Protein AF-A0A418FJ01-F1 (afdb_monomer_lite)

Structure (mmCIF, N/CA/C/O backbone):
data_AF-A0A418FJ01-F1
#
_entry.id   AF-A0A418FJ01-F1
#
loop_
_atom_site.group_PDB
_atom_site.id
_atom_site.type_symbol
_atom_site.label_atom_id
_atom_site.label_alt_id
_atom_site.label_comp_id
_atom_site.label_asym_id
_atom_site.label_entity_id
_atom_site.label_seq_id
_atom_site.pdbx_PDB_ins_code
_atom_site.Cartn_x
_atom_site.Cartn_y
_atom_site.Cartn_z
_atom_site.occupancy
_atom_site.B_iso_or_equiv
_atom_site.auth_seq_id
_atom_site.auth_comp_id
_atom_site.auth_asym_id
_atom_site.auth_atom_id
_atom_site.pdbx_PDB_model_num
ATOM 1 N N . MET A 1 1 ? -5.959 2.811 -12.385 1.00 50.91 1 MET A N 1
ATOM 2 C CA . MET A 1 1 ? -7.105 3.457 -11.703 1.00 50.91 1 MET A CA 1
ATOM 3 C C . MET A 1 1 ? -8.435 2.694 -11.798 1.00 50.91 1 MET A C 1
ATOM 5 O O . MET A 1 1 ? -9.367 3.098 -11.126 1.00 50.91 1 MET A O 1
ATOM 9 N N . LYS A 1 2 ? -8.556 1.599 -12.575 1.00 48.53 2 LYS A N 1
ATOM 10 C CA . LYS A 1 2 ? -9.807 0.811 -12.682 1.00 48.53 2 LYS A CA 1
ATOM 11 C C . LYS A 1 2 ? -10.076 -0.061 -11.437 1.00 48.53 2 LYS A C 1
ATOM 13 O O . LYS A 1 2 ? -11.164 -0.042 -10.888 1.00 48.53 2 LYS A O 1
ATOM 18 N N . MET A 1 3 ? -9.015 -0.666 -10.900 1.00 50.56 3 MET A N 1
ATOM 19 C CA . MET A 1 3 ? -9.035 -1.561 -9.732 1.00 50.56 3 MET A CA 1
ATOM 20 C C . MET A 1 3 ? -9.600 -0.925 -8.447 1.00 50.56 3 MET A C 1
ATOM 22 O O . MET A 1 3 ? -10.293 -1.577 -7.679 1.00 50.56 3 MET A O 1
ATOM 26 N N . SER A 1 4 ? -9.351 0.367 -8.222 1.00 50.50 4 SER A N 1
ATOM 27 C CA . SER A 1 4 ? -9.844 1.096 -7.047 1.00 50.50 4 SER A CA 1
ATOM 28 C C . SER A 1 4 ? -11.353 1.361 -7.085 1.00 50.50 4 SER A C 1
ATOM 30 O O . SER A 1 4 ? -11.980 1.455 -6.035 1.00 50.50 4 SER A O 1
ATOM 32 N N . VAL A 1 5 ? -11.942 1.475 -8.281 1.00 58.91 5 VAL A N 1
ATOM 33 C CA . VAL A 1 5 ? -13.389 1.692 -8.455 1.00 58.91 5 VAL A CA 1
ATOM 34 C C . VAL A 1 5 ? -14.159 0.392 -8.220 1.00 58.91 5 VAL A C 1
ATOM 36 O O . VAL A 1 5 ? -15.207 0.411 -7.574 1.00 58.91 5 VAL A O 1
ATOM 39 N N . ASP A 1 6 ? -13.606 -0.730 -8.678 1.00 65.19 6 ASP A N 1
ATOM 40 C CA . ASP A 1 6 ? -14.202 -2.056 -8.497 1.00 65.19 6 ASP A CA 1
ATOM 41 C C . ASP A 1 6 ? -14.197 -2.457 -7.009 1.00 65.19 6 ASP A C 1
ATOM 43 O O . ASP A 1 6 ? -15.242 -2.790 -6.454 1.00 65.19 6 ASP A O 1
ATOM 47 N N . ILE A 1 7 ? -13.067 -2.269 -6.311 1.00 64.94 7 ILE A N 1
ATOM 48 C CA . ILE A 1 7 ? -12.957 -2.520 -4.860 1.00 64.94 7 ILE A CA 1
ATOM 49 C C . ILE A 1 7 ? -13.926 -1.638 -4.057 1.00 64.94 7 ILE A C 1
ATOM 51 O O . ILE A 1 7 ? -14.578 -2.110 -3.126 1.00 64.94 7 ILE A O 1
ATOM 55 N N . ALA A 1 8 ? -14.053 -0.354 -4.408 1.00 63.25 8 ALA A N 1
ATOM 56 C CA . ALA A 1 8 ? -14.994 0.545 -3.739 1.00 63.25 8 ALA A CA 1
ATOM 57 C C . ALA A 1 8 ? -16.458 0.117 -3.952 1.00 63.25 8 ALA A C 1
ATOM 59 O O . ALA A 1 8 ? -17.279 0.249 -3.042 1.00 63.25 8 ALA A O 1
ATOM 60 N N . SER A 1 9 ? -16.780 -0.417 -5.133 1.00 67.00 9 SER A N 1
ATOM 61 C CA . SER A 1 9 ? -18.118 -0.919 -5.458 1.00 67.00 9 SER A CA 1
ATOM 62 C C . SER A 1 9 ? -18.454 -2.182 -4.659 1.00 67.00 9 SER A C 1
ATOM 64 O O . SER A 1 9 ? -19.534 -2.256 -4.069 1.00 67.00 9 SER A O 1
ATOM 66 N N . ASP A 1 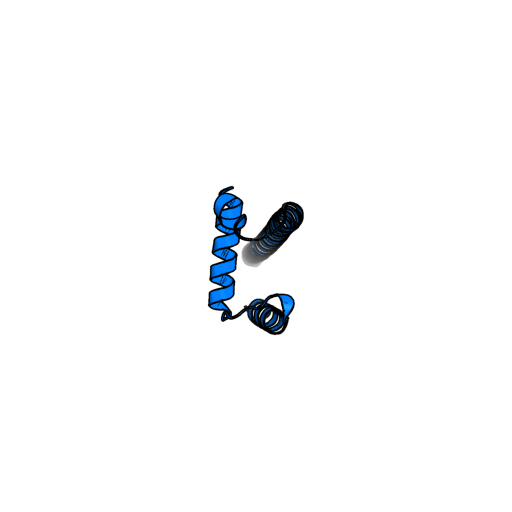10 ? -17.508 -3.116 -4.538 1.00 68.12 10 ASP A N 1
ATOM 67 C CA . ASP A 1 10 ? -17.670 -4.342 -3.744 1.00 68.12 10 ASP A CA 1
ATOM 68 C C . ASP A 1 10 ? -17.803 -4.052 -2.241 1.00 68.12 10 ASP A C 1
ATOM 70 O O . ASP A 1 10 ? -18.667 -4.612 -1.558 1.00 68.12 10 ASP A O 1
ATOM 74 N N . LEU A 1 11 ? -17.008 -3.116 -1.712 1.00 66.44 11 LEU A N 1
ATOM 75 C CA . LEU A 1 11 ? -17.112 -2.679 -0.315 1.00 66.44 11 LEU A CA 1
ATOM 76 C C . LEU A 1 11 ? -18.457 -2.009 -0.015 1.00 66.44 11 LEU A C 1
ATOM 78 O O . LEU A 1 11 ? -19.013 -2.202 1.067 1.00 66.44 11 LEU A O 1
ATOM 82 N N . LYS A 1 12 ? -19.006 -1.255 -0.975 1.00 65.12 12 LYS A N 1
ATOM 83 C CA . LYS A 1 12 ? -20.334 -0.638 -0.861 1.00 65.12 12 LYS A CA 1
ATOM 84 C C . LYS A 1 12 ? -21.458 -1.677 -0.901 1.00 65.12 12 LYS A C 1
ATOM 86 O O . LYS A 1 12 ? -22.450 -1.527 -0.188 1.00 65.12 12 LYS A O 1
ATOM 91 N N . ALA A 1 13 ? -21.302 -2.738 -1.693 1.00 67.88 13 ALA A N 1
ATOM 92 C CA . ALA A 1 13 ? -22.253 -3.847 -1.755 1.00 67.88 13 ALA A CA 1
ATOM 93 C C . ALA A 1 13 ? -22.239 -4.715 -0.481 1.00 67.88 13 ALA A C 1
ATOM 95 O O . ALA A 1 13 ? -23.247 -5.335 -0.125 1.00 67.88 13 ALA A O 1
ATOM 96 N N . ASN A 1 14 ? -21.120 -4.740 0.247 1.00 70.00 14 ASN A N 1
ATOM 97 C CA . ASN A 1 14 ? -20.997 -5.505 1.477 1.00 70.00 14 ASN A CA 1
ATOM 98 C C . ASN A 1 14 ? -21.718 -4.819 2.655 1.00 70.00 14 ASN A C 1
ATOM 100 O O . ASN A 1 14 ? -21.209 -3.895 3.293 1.00 70.00 14 ASN A O 1
ATOM 104 N N . ARG A 1 15 ? -22.905 -5.343 3.001 1.00 59.75 15 ARG A N 1
ATOM 105 C CA . ARG A 1 15 ? -23.762 -4.850 4.100 1.00 59.75 15 ARG A CA 1
ATOM 106 C C . ARG A 1 15 ? -23.055 -4.730 5.455 1.00 59.75 15 ARG A C 1
ATOM 108 O O . ARG A 1 15 ? -23.511 -3.943 6.282 1.00 59.75 15 ARG A O 1
ATOM 115 N N . ARG A 1 16 ? -21.967 -5.476 5.695 1.00 61.59 16 ARG A N 1
ATOM 116 C CA . ARG A 1 16 ? -21.192 -5.386 6.946 1.00 61.59 16 ARG A CA 1
ATOM 117 C C . ARG A 1 16 ? -20.432 -4.068 7.074 1.00 61.59 16 ARG A C 1
ATOM 119 O O . ARG A 1 16 ? -20.293 -3.569 8.183 1.00 61.59 16 ARG A O 1
ATOM 126 N N . PHE A 1 17 ? -19.994 -3.479 5.962 1.00 61.12 17 PHE A N 1
ATOM 127 C CA . PHE A 1 17 ? -19.192 -2.255 5.983 1.00 61.12 17 PHE A CA 1
ATOM 128 C C . PHE A 1 17 ? -20.032 -0.971 6.073 1.00 61.12 17 PHE A C 1
ATOM 130 O O . PHE A 1 17 ? -19.473 0.084 6.373 1.00 61.12 17 PHE A O 1
ATOM 137 N N . LYS A 1 18 ? -21.359 -1.048 5.839 1.00 62.41 18 LYS A N 1
ATOM 138 C CA . LYS A 1 18 ? -22.311 0.088 5.862 1.00 62.41 18 LYS A CA 1
ATOM 139 C C . LYS A 1 18 ? -21.706 1.373 5.269 1.00 62.41 18 LYS A C 1
ATOM 141 O O . LYS A 1 18 ? -21.726 2.436 5.891 1.00 62.41 18 LYS A O 1
ATOM 146 N N . VAL A 1 19 ? -21.107 1.266 4.083 1.00 64.00 19 VAL A N 1
ATOM 147 C CA . VAL A 1 19 ? -20.406 2.392 3.459 1.00 64.00 19 VAL A CA 1
ATOM 148 C C . VAL A 1 19 ? -21.412 3.280 2.733 1.00 64.00 19 VAL A C 1
ATOM 150 O O . VAL A 1 19 ? -21.705 3.077 1.560 1.00 64.00 19 VAL A O 1
ATOM 153 N N . ASP A 1 20 ? -21.927 4.296 3.423 1.00 67.75 20 ASP A N 1
ATOM 154 C CA . ASP A 1 20 ? -22.717 5.379 2.814 1.00 67.75 20 ASP A CA 1
ATOM 155 C C . ASP A 1 20 ? -21.809 6.481 2.236 1.00 67.75 20 ASP A C 1
ATOM 157 O O . ASP A 1 20 ? -21.950 7.669 2.515 1.00 67.75 20 ASP A O 1
ATOM 161 N N . LYS A 1 21 ? -20.751 6.082 1.523 1.00 64.50 21 LYS A N 1
ATOM 162 C CA . LYS A 1 21 ? -19.792 7.018 0.924 1.00 64.50 21 LYS A CA 1
ATOM 163 C C . LYS A 1 21 ? -19.527 6.644 -0.522 1.00 64.50 21 LYS A C 1
ATOM 165 O O . LYS A 1 21 ? -19.519 5.471 -0.890 1.00 64.50 21 LYS A O 1
ATOM 170 N N . ASP A 1 22 ? -19.344 7.660 -1.350 1.00 70.56 22 ASP A N 1
ATOM 171 C CA . ASP A 1 22 ? -18.850 7.508 -2.711 1.00 70.56 22 ASP A CA 1
ATOM 172 C C . ASP A 1 22 ? -17.357 7.128 -2.710 1.00 70.56 22 ASP A C 1
ATOM 174 O O . ASP A 1 22 ? -16.695 7.116 -1.665 1.00 70.56 22 ASP A O 1
ATOM 178 N N . GLY A 1 23 ? -16.814 6.777 -3.881 1.00 69.94 23 GLY A N 1
ATOM 179 C CA . GLY A 1 23 ? -15.419 6.338 -3.997 1.00 69.94 23 GLY A CA 1
ATOM 180 C C . GLY A 1 23 ? -14.434 7.359 -3.415 1.00 69.94 23 GLY A C 1
ATOM 181 O O . GLY A 1 23 ? -13.519 6.988 -2.684 1.00 69.94 23 GLY A O 1
ATOM 182 N N . GLN A 1 24 ? -14.681 8.652 -3.637 1.00 72.25 24 GLN A N 1
ATOM 183 C CA . GLN A 1 24 ? -13.840 9.729 -3.114 1.00 72.25 24 GLN A CA 1
ATOM 184 C C . GLN A 1 24 ? -13.964 9.900 -1.592 1.00 72.25 24 GLN A C 1
ATOM 186 O O . GLN A 1 24 ? -12.961 10.116 -0.902 1.00 72.25 24 GLN A O 1
ATOM 191 N N . GLY A 1 25 ? -15.166 9.741 -1.036 1.00 70.38 25 GLY A N 1
ATOM 192 C CA . GLY A 1 25 ? -15.397 9.702 0.403 1.00 70.38 25 GLY A CA 1
ATOM 193 C C . GLY A 1 25 ? -14.729 8.504 1.084 1.00 70.38 25 GLY A C 1
ATOM 194 O O . GLY A 1 25 ? -14.268 8.633 2.223 1.00 70.38 25 GLY A O 1
ATOM 195 N N . CYS A 1 26 ? -14.622 7.365 0.393 1.00 69.00 26 CYS A N 1
ATOM 196 C CA . CYS A 1 26 ? -13.879 6.194 0.862 1.00 69.00 26 CYS A CA 1
ATOM 197 C C . CYS A 1 26 ? -12.373 6.467 0.899 1.00 69.00 26 CYS A C 1
ATOM 199 O O . CYS A 1 26 ? -11.760 6.272 1.948 1.00 69.00 26 CYS A O 1
ATOM 201 N N . THR A 1 27 ? -11.801 7.003 -0.186 1.00 70.38 27 THR A N 1
ATOM 202 C CA . THR A 1 27 ? -10.380 7.392 -0.250 1.00 70.38 27 THR A CA 1
ATOM 203 C C . THR A 1 27 ? -10.030 8.389 0.851 1.00 70.38 27 THR A C 1
ATOM 205 O O . THR A 1 27 ? -9.128 8.148 1.644 1.00 70.38 27 THR A O 1
ATOM 208 N N . THR A 1 28 ? -10.831 9.446 1.006 1.00 74.50 28 THR A N 1
ATOM 209 C CA . THR A 1 28 ? -10.613 10.467 2.044 1.00 74.50 28 THR A CA 1
ATOM 210 C C . THR A 1 28 ? -10.664 9.878 3.457 1.00 74.50 28 THR A C 1
ATOM 212 O O . THR A 1 28 ? -9.949 10.325 4.356 1.00 74.50 28 THR A O 1
ATOM 215 N N . ARG A 1 29 ? -11.538 8.890 3.699 1.00 74.94 29 ARG A N 1
ATOM 216 C CA . ARG A 1 29 ? -11.633 8.221 5.003 1.00 74.94 29 ARG A CA 1
ATOM 217 C C . ARG A 1 29 ? -10.423 7.325 5.249 1.00 74.94 29 ARG A C 1
ATOM 219 O O . ARG A 1 29 ? -9.904 7.340 6.360 1.00 74.94 29 ARG A O 1
ATOM 226 N N . PHE A 1 30 ? -9.987 6.589 4.232 1.00 73.94 30 PHE A N 1
ATOM 227 C CA . PHE A 1 30 ? -8.788 5.765 4.296 1.00 73.94 30 PHE A CA 1
ATOM 228 C C . PHE A 1 30 ? -7.547 6.612 4.592 1.00 73.94 30 PHE A C 1
ATOM 230 O O . PHE A 1 30 ? -6.853 6.331 5.562 1.00 73.94 30 PHE A O 1
ATOM 237 N N . ASP A 1 31 ? -7.334 7.708 3.861 1.00 75.62 31 ASP A N 1
ATOM 238 C CA . ASP A 1 31 ? -6.187 8.600 4.074 1.00 75.62 31 ASP A CA 1
ATOM 239 C C . ASP A 1 31 ? -6.166 9.173 5.495 1.00 75.62 31 ASP A C 1
ATOM 241 O O . ASP A 1 31 ? -5.119 9.231 6.142 1.00 75.62 31 ASP A O 1
ATOM 245 N N . LYS A 1 32 ? -7.338 9.548 6.026 1.00 76.88 32 LYS A N 1
ATOM 246 C CA . LYS A 1 32 ? -7.469 9.993 7.421 1.00 76.88 32 LYS A CA 1
ATOM 247 C C . LYS A 1 32 ? -7.105 8.890 8.416 1.00 76.88 32 LYS A C 1
ATOM 249 O O . LYS A 1 32 ? -6.416 9.186 9.390 1.00 76.88 32 LYS A O 1
ATOM 254 N N . LEU A 1 33 ? -7.552 7.652 8.194 1.00 72.94 33 LEU A N 1
ATOM 255 C CA . LEU A 1 33 ? -7.233 6.512 9.063 1.00 72.94 33 LEU A CA 1
ATOM 256 C C . LEU A 1 33 ? -5.738 6.182 9.018 1.00 72.94 33 LEU A C 1
ATOM 258 O O . LEU A 1 33 ? -5.104 6.121 10.066 1.00 72.94 33 LEU A O 1
ATOM 262 N N . ALA A 1 34 ? -5.162 6.077 7.820 1.00 72.81 34 ALA A N 1
ATOM 263 C CA . ALA A 1 34 ? -3.739 5.830 7.614 1.00 72.81 34 ALA A CA 1
ATOM 264 C C . ALA A 1 34 ? -2.866 6.915 8.263 1.00 72.81 34 ALA A C 1
ATOM 266 O O . ALA A 1 34 ? -1.872 6.606 8.917 1.00 72.81 34 ALA A O 1
ATOM 267 N N . LYS A 1 35 ? -3.251 8.190 8.126 1.00 77.00 35 LYS A N 1
ATOM 268 C CA . LYS A 1 35 ? -2.559 9.311 8.770 1.00 77.00 35 LYS A CA 1
ATOM 269 C C . LYS A 1 35 ? -2.645 9.233 10.296 1.00 77.00 35 LYS A C 1
ATOM 271 O O . LYS A 1 35 ? -1.617 9.289 10.958 1.00 77.00 35 LYS A O 1
ATOM 276 N N . THR A 1 36 ? -3.846 9.039 10.840 1.00 71.75 36 THR A N 1
ATOM 277 C CA . THR A 1 36 ? -4.076 8.910 12.293 1.00 71.75 36 THR A CA 1
ATOM 278 C C . THR A 1 36 ? -3.265 7.760 12.898 1.00 71.75 36 THR A C 1
ATOM 280 O O . THR A 1 36 ? -2.707 7.901 13.987 1.00 71.75 36 THR A O 1
ATOM 283 N N . TYR A 1 37 ? -3.182 6.641 12.175 1.00 70.69 37 TYR A N 1
ATOM 284 C CA . TYR A 1 37 ? -2.404 5.470 12.559 1.00 70.69 37 TYR A CA 1
ATOM 285 C C . TYR A 1 37 ? -0.893 5.750 12.547 1.00 70.69 37 TYR A C 1
ATOM 287 O O . TYR A 1 37 ? -0.226 5.563 13.563 1.00 70.69 37 TYR A O 1
ATOM 295 N N . LYS A 1 38 ? -0.357 6.301 11.446 1.00 71.06 38 LYS A N 1
ATOM 296 C CA . LYS A 1 38 ? 1.063 6.697 11.345 1.00 71.06 38 LYS A CA 1
ATOM 297 C C . LYS A 1 38 ? 1.472 7.712 12.414 1.00 71.06 38 LYS A C 1
ATOM 299 O O . LYS A 1 38 ? 2.591 7.666 12.912 1.00 71.06 38 LYS A O 1
ATOM 304 N N . GLU A 1 39 ? 0.565 8.611 12.780 1.00 77.88 39 GLU A N 1
ATOM 305 C CA . GLU A 1 39 ? 0.775 9.624 13.819 1.00 77.88 39 GLU A CA 1
ATOM 306 C C . GLU A 1 39 ? 0.598 9.074 15.249 1.00 77.88 39 GLU A C 1
ATOM 308 O O . GLU A 1 39 ? 0.744 9.835 16.204 1.00 77.88 39 GLU A O 1
ATOM 313 N N . ARG A 1 40 ? 0.303 7.770 15.424 1.00 65.56 40 ARG A N 1
ATOM 314 C CA . ARG A 1 40 ? 0.051 7.114 16.724 1.00 65.56 40 ARG A CA 1
ATOM 315 C C . ARG A 1 40 ? -0.900 7.923 17.614 1.00 65.56 40 ARG A C 1
ATOM 317 O O . ARG A 1 40 ? -0.655 8.091 18.808 1.00 65.56 40 ARG A O 1
ATOM 324 N N . SER A 1 41 ? -2.001 8.424 17.048 1.00 59.91 41 SER A N 1
ATOM 325 C CA . SER A 1 41 ? -3.058 9.098 17.813 1.00 59.91 41 SER A CA 1
ATOM 326 C C . SER A 1 41 ? -4.245 8.146 18.040 1.00 59.91 41 SER A C 1
ATOM 328 O O . SER A 1 41 ? -5.239 8.204 17.314 1.00 59.91 41 SER A O 1
ATOM 330 N N . PRO A 1 42 ? -4.183 7.236 19.037 1.00 56.84 42 PRO A N 1
ATOM 331 C CA . PRO A 1 42 ? -5.185 6.182 19.234 1.00 56.84 42 PRO A CA 1
ATOM 332 C C . PRO A 1 42 ? -6.524 6.710 19.763 1.00 56.84 42 PRO A C 1
ATOM 334 O O . PRO A 1 42 ? -7.533 6.006 19.732 1.00 56.84 42 PRO A O 1
ATOM 337 N N . VAL A 1 43 ? -6.563 7.951 20.260 1.00 54.62 43 VAL A N 1
ATOM 338 C CA . VAL A 1 43 ? -7.730 8.508 20.963 1.00 54.62 43 VAL A CA 1
ATOM 339 C C . VAL A 1 43 ? -8.948 8.641 20.039 1.00 54.62 43 VAL A C 1
ATOM 341 O O . VAL A 1 43 ? -10.080 8.485 20.491 1.00 54.62 43 VAL A O 1
ATOM 344 N N . SER A 1 44 ? -8.746 8.883 18.741 1.00 51.84 44 SER A N 1
ATOM 345 C CA . SER A 1 44 ? -9.840 9.031 17.770 1.00 51.84 44 SER A CA 1
ATOM 346 C C . SER A 1 44 ? -10.349 7.699 17.198 1.00 51.84 44 SER A C 1
ATOM 348 O O . SER A 1 44 ? -11.493 7.648 16.745 1.00 51.84 44 SER A O 1
ATOM 350 N N . ILE A 1 45 ? -9.547 6.628 17.258 1.00 53.88 45 ILE A N 1
ATOM 351 C CA . ILE A 1 45 ? -9.912 5.279 16.786 1.00 53.88 45 ILE A CA 1
ATOM 352 C C . ILE A 1 45 ? -10.688 4.509 17.878 1.00 53.88 45 ILE A C 1
ATOM 354 O O . ILE A 1 45 ? -11.590 3.738 17.570 1.00 53.88 45 ILE A O 1
ATOM 358 N N . ARG A 1 46 ? -10.445 4.811 19.162 1.00 60.16 46 ARG A N 1
ATOM 359 C CA . ARG A 1 46 ? -11.105 4.203 20.342 1.00 60.16 46 ARG A CA 1
ATOM 360 C C . ARG A 1 46 ? -12.605 4.496 20.512 1.00 60.16 46 ARG A C 1
ATOM 362 O O . ARG A 1 46 ? -13.194 4.112 21.517 1.00 60.16 46 ARG A O 1
ATOM 369 N N . ARG A 1 47 ? -13.245 5.218 19.589 1.00 53.81 47 ARG A N 1
ATOM 370 C CA . ARG A 1 47 ? -14.602 5.753 19.807 1.00 53.81 47 ARG A CA 1
ATOM 371 C C . ARG A 1 47 ? -15.735 4.724 19.635 1.00 53.81 47 ARG A C 1
ATOM 373 O O . ARG A 1 47 ? -16.866 5.057 19.976 1.00 53.81 47 ARG A O 1
ATOM 380 N N . SER A 1 48 ? -15.457 3.505 19.156 1.00 54.38 48 SER A N 1
ATOM 381 C CA .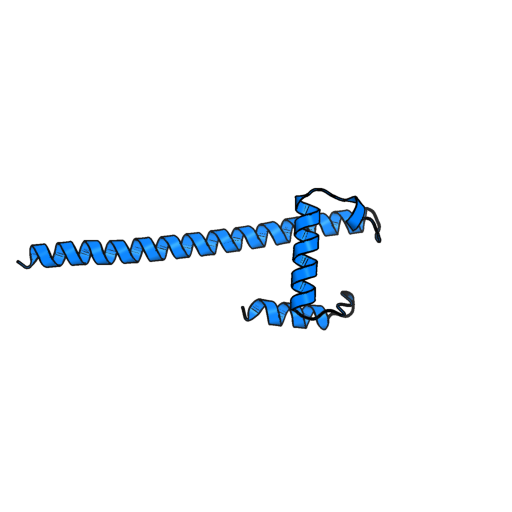 SER A 1 48 ? -16.427 2.394 19.118 1.00 54.38 48 SER A CA 1
ATOM 382 C C . SER A 1 48 ? -15.753 1.034 18.843 1.00 54.38 48 SER A C 1
ATOM 384 O O . SER A 1 48 ? -15.413 0.764 17.692 1.00 54.38 48 SER A O 1
ATOM 386 N N . GLY A 1 49 ? -15.575 0.185 19.857 1.00 57.81 49 GLY A N 1
ATOM 387 C CA . GLY A 1 49 ? -15.119 -1.209 19.696 1.00 57.81 49 GLY A CA 1
ATOM 388 C C . GLY A 1 49 ? -14.525 -1.793 20.980 1.00 57.81 49 GLY A C 1
ATOM 389 O O . GLY A 1 49 ? -14.209 -1.033 21.899 1.00 57.81 49 GLY A O 1
ATOM 390 N N . THR A 1 50 ? -14.399 -3.120 21.059 1.00 61.12 50 THR A N 1
ATOM 391 C CA . THR A 1 50 ? -13.626 -3.786 22.128 1.00 61.12 50 THR A CA 1
ATOM 392 C C . THR A 1 50 ? -12.116 -3.656 21.879 1.00 61.12 50 THR A C 1
ATOM 394 O O . THR A 1 50 ? -11.686 -3.311 20.776 1.00 61.12 50 THR A O 1
AT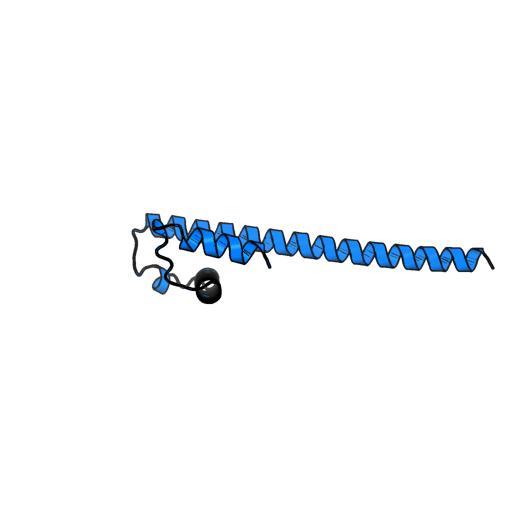OM 397 N N . ASP A 1 51 ? -11.288 -3.919 22.896 1.00 66.12 51 ASP A N 1
ATOM 398 C CA . ASP A 1 51 ? -9.822 -3.837 22.766 1.00 66.12 51 ASP A CA 1
ATOM 399 C C . ASP A 1 51 ? -9.270 -4.820 21.711 1.00 66.12 51 ASP A C 1
ATOM 401 O O . ASP A 1 51 ? -8.259 -4.545 21.061 1.00 66.12 51 ASP A O 1
ATOM 405 N N . GLU A 1 52 ? -9.942 -5.953 21.501 1.00 66.25 52 GLU A N 1
ATOM 406 C CA . GLU A 1 52 ? -9.613 -6.948 20.477 1.00 66.25 52 GLU A CA 1
ATOM 407 C C . GLU A 1 52 ? -9.934 -6.448 19.064 1.00 66.25 52 GLU A C 1
ATOM 409 O O . GLU A 1 52 ? -9.063 -6.486 18.194 1.00 66.25 52 GLU A O 1
ATOM 414 N N . GLU A 1 53 ? -11.139 -5.907 18.845 1.00 61.88 53 GLU A N 1
ATOM 415 C CA . GLU A 1 53 ? -11.541 -5.322 17.555 1.00 61.88 53 GLU A CA 1
ATOM 416 C C . GLU A 1 53 ? -10.603 -4.174 17.145 1.00 61.88 53 GLU A C 1
ATOM 418 O O . GLU A 1 53 ? -10.329 -3.959 15.963 1.00 61.88 53 GLU A O 1
ATOM 423 N N . PHE A 1 54 ? -10.070 -3.447 18.130 1.00 66.38 54 PHE A N 1
ATOM 424 C CA . PHE A 1 54 ? -9.095 -2.387 17.914 1.00 66.38 54 PHE A CA 1
ATOM 425 C C . PHE A 1 54 ? -7.737 -2.922 17.448 1.00 66.38 54 PHE A C 1
ATOM 427 O O . PHE A 1 54 ? -7.196 -2.422 16.462 1.00 66.38 54 PHE A O 1
ATOM 434 N N . LYS A 1 55 ? -7.201 -3.950 18.118 1.00 70.44 55 LYS A N 1
ATOM 435 C CA . LYS A 1 55 ? -5.924 -4.575 17.735 1.00 70.44 55 LYS A CA 1
ATOM 436 C C . LYS A 1 55 ? -5.981 -5.187 16.342 1.00 70.44 55 LYS A C 1
ATOM 438 O O . LYS A 1 55 ? -5.037 -5.033 15.573 1.00 70.44 55 LYS A O 1
ATOM 443 N N . GLU A 1 56 ? -7.083 -5.850 16.003 1.00 73.88 56 GLU A N 1
ATOM 444 C CA . GLU A 1 56 ? -7.283 -6.382 14.653 1.00 73.88 56 GLU A CA 1
ATOM 445 C C . GLU A 1 56 ? -7.312 -5.258 13.615 1.00 73.88 56 GLU A C 1
ATOM 447 O O . GLU A 1 56 ? -6.694 -5.378 12.561 1.00 73.88 56 GLU A O 1
ATOM 452 N N . CYS A 1 57 ? -7.970 -4.138 13.924 1.00 72.25 57 CYS A N 1
ATOM 453 C CA . CYS A 1 57 ? -8.030 -2.982 13.035 1.00 72.25 57 CYS A CA 1
ATOM 454 C C . CYS A 1 57 ? -6.655 -2.314 12.844 1.00 72.25 57 CYS A C 1
ATOM 456 O O . CYS A 1 57 ? -6.311 -1.947 11.720 1.00 72.25 57 CYS A O 1
ATOM 458 N N . GLU A 1 58 ? -5.851 -2.192 13.907 1.00 75.69 58 GLU A N 1
ATOM 459 C CA . GLU A 1 58 ? -4.459 -1.724 13.819 1.00 75.69 58 GLU A CA 1
ATOM 460 C C . GLU A 1 58 ? -3.606 -2.657 12.955 1.00 75.69 58 GLU A C 1
ATOM 462 O O . GLU A 1 58 ? -2.922 -2.185 12.048 1.00 75.69 58 GLU A O 1
ATOM 467 N N . GLN A 1 59 ? -3.702 -3.972 13.170 1.00 78.88 59 GLN A N 1
ATOM 468 C CA . GLN A 1 59 ? -2.967 -4.958 12.377 1.00 78.88 59 GLN A CA 1
ATOM 469 C C . GLN A 1 59 ? -3.371 -4.910 10.897 1.00 78.88 59 GLN A C 1
ATOM 471 O O . GLN A 1 59 ? -2.513 -4.873 10.022 1.00 78.88 59 GLN A O 1
ATOM 476 N N . LEU A 1 60 ? -4.672 -4.835 10.604 1.00 80.38 60 LEU A N 1
ATOM 477 C CA . LEU A 1 60 ? -5.180 -4.684 9.239 1.00 80.38 60 LEU A CA 1
ATOM 478 C C . LEU A 1 60 ? -4.671 -3.400 8.573 1.00 80.38 60 LEU A C 1
ATOM 480 O O . LEU A 1 60 ? -4.351 -3.408 7.385 1.00 80.38 60 LEU A O 1
ATOM 484 N N . LEU A 1 61 ? -4.598 -2.290 9.312 1.00 79.31 61 LEU A N 1
ATOM 485 C CA . LEU A 1 61 ? -4.049 -1.031 8.806 1.00 79.31 61 LEU A CA 1
ATOM 486 C C . LEU A 1 61 ? -2.551 -1.146 8.501 1.00 79.31 61 LEU A C 1
ATOM 488 O O . LEU A 1 61 ? -2.127 -0.677 7.444 1.00 79.31 61 LEU A O 1
ATOM 492 N N . GLU A 1 62 ? -1.772 -1.780 9.378 1.00 82.62 62 GLU A N 1
ATOM 493 C CA . GLU A 1 62 ? -0.347 -2.059 9.155 1.00 82.62 62 GLU A CA 1
ATOM 494 C C . GLU A 1 62 ? -0.145 -2.924 7.901 1.00 82.62 62 GLU A C 1
ATOM 496 O O . GLU A 1 62 ? 0.623 -2.556 7.009 1.00 82.62 62 GLU A O 1
ATOM 501 N N . ASP A 1 63 ? -0.902 -4.016 7.776 1.00 84.19 63 ASP A N 1
ATOM 502 C CA . ASP A 1 63 ? -0.808 -4.948 6.651 1.00 84.19 63 ASP A CA 1
ATOM 503 C C . ASP A 1 63 ? -1.139 -4.256 5.319 1.00 84.19 63 ASP A C 1
ATOM 505 O O . ASP A 1 63 ? -0.417 -4.407 4.328 1.00 84.19 63 ASP A O 1
ATOM 509 N N . ILE A 1 64 ? -2.205 -3.444 5.287 1.00 81.81 64 ILE A N 1
ATOM 510 C CA . ILE A 1 64 ? -2.579 -2.669 4.095 1.00 81.81 64 ILE A CA 1
ATOM 511 C C . ILE A 1 64 ? -1.481 -1.659 3.743 1.00 81.81 64 ILE A C 1
ATOM 513 O O . ILE A 1 64 ? -1.137 -1.511 2.568 1.00 81.81 64 ILE A O 1
ATOM 517 N N . LEU A 1 65 ? -0.917 -0.960 4.732 1.00 80.50 65 LEU A N 1
ATOM 518 C CA . LEU A 1 65 ? 0.163 -0.002 4.493 1.00 80.50 65 LEU A CA 1
ATOM 519 C C . LEU A 1 65 ? 1.420 -0.685 3.949 1.00 80.50 65 LEU A C 1
ATOM 521 O O . LEU A 1 65 ? 2.033 -0.155 3.019 1.00 80.50 65 LEU A O 1
ATOM 525 N N . SER A 1 66 ? 1.767 -1.864 4.466 1.00 83.88 66 SER A N 1
ATOM 526 C CA . SER A 1 66 ? 2.884 -2.655 3.950 1.00 83.88 66 SER A CA 1
ATOM 527 C C . SER A 1 66 ? 2.649 -3.062 2.496 1.00 83.88 66 SER A C 1
ATOM 529 O O . SER A 1 66 ? 3.522 -2.861 1.656 1.00 83.88 66 SER A O 1
ATOM 531 N N . GLN A 1 67 ? 1.451 -3.547 2.153 1.00 82.12 67 GLN A N 1
ATOM 532 C 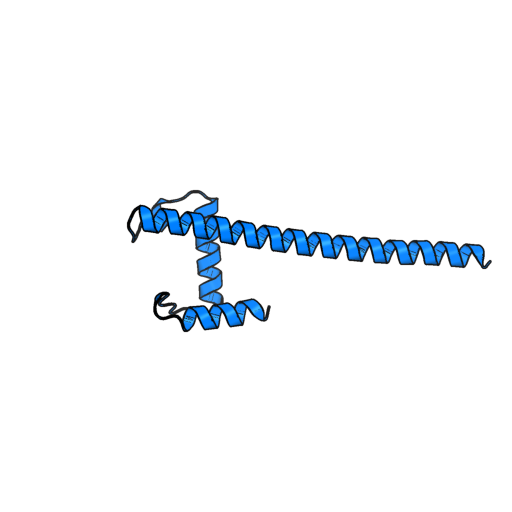CA . GLN A 1 67 ? 1.126 -3.916 0.770 1.00 82.12 67 GLN A CA 1
ATOM 533 C C . GLN A 1 67 ? 1.185 -2.723 -0.193 1.00 82.12 67 GLN A C 1
ATOM 535 O O . GLN A 1 67 ? 1.629 -2.864 -1.336 1.00 82.12 67 GLN A O 1
ATOM 540 N N . VAL A 1 68 ? 0.747 -1.541 0.251 1.00 80.75 68 VAL A N 1
ATOM 541 C CA . VAL A 1 68 ? 0.841 -0.312 -0.549 1.00 80.75 68 VAL A CA 1
ATOM 542 C C . VAL A 1 68 ? 2.302 0.069 -0.790 1.00 80.75 68 VAL A C 1
ATOM 544 O O . VAL A 1 68 ? 2.652 0.396 -1.925 1.00 80.75 68 VAL A O 1
ATOM 547 N N . ASN A 1 69 ? 3.156 -0.005 0.232 1.00 81.88 69 ASN A N 1
ATOM 548 C CA . ASN A 1 69 ? 4.584 0.283 0.090 1.00 81.88 69 ASN A CA 1
ATOM 549 C C . ASN A 1 69 ? 5.260 -0.703 -0.872 1.00 81.88 69 ASN A C 1
ATOM 551 O O . ASN A 1 69 ? 5.882 -0.264 -1.837 1.00 81.88 69 ASN A O 1
ATOM 555 N N . ASP A 1 70 ? 5.038 -2.008 -0.700 1.00 83.38 70 ASP A N 1
ATOM 556 C CA . ASP A 1 70 ? 5.556 -3.045 -1.600 1.00 83.38 70 ASP A CA 1
ATOM 557 C C . ASP A 1 70 ? 5.148 -2.798 -3.058 1.00 83.38 70 ASP A C 1
ATOM 559 O O . ASP A 1 70 ? 5.919 -3.020 -3.996 1.00 83.38 70 ASP A O 1
ATOM 563 N N . PHE A 1 71 ? 3.905 -2.360 -3.274 1.00 79.50 71 PHE A N 1
ATOM 564 C CA . PHE A 1 71 ? 3.406 -2.038 -4.604 1.00 79.50 71 PHE A CA 1
ATOM 565 C C . PHE A 1 71 ? 4.129 -0.829 -5.208 1.00 79.50 71 PHE A C 1
ATOM 567 O O . PHE A 1 71 ? 4.500 -0.861 -6.386 1.00 79.50 71 PHE A O 1
ATOM 574 N N . VAL A 1 72 ? 4.347 0.226 -4.418 1.00 81.12 72 VAL A N 1
ATOM 575 C CA . VAL A 1 72 ? 5.095 1.416 -4.847 1.00 81.12 72 VAL A CA 1
ATOM 576 C C . VAL A 1 72 ? 6.536 1.047 -5.191 1.00 81.12 72 VAL A C 1
ATOM 578 O O . VAL A 1 72 ? 6.984 1.357 -6.295 1.00 81.12 72 VAL A O 1
ATOM 581 N N . GLU A 1 73 ? 7.221 0.304 -4.322 1.00 83.75 73 GLU A N 1
ATOM 582 C CA . GLU A 1 73 ? 8.601 -0.137 -4.541 1.00 83.75 73 GLU A CA 1
ATOM 583 C C . GLU A 1 73 ? 8.741 -0.973 -5.816 1.00 83.75 73 GLU A C 1
ATOM 585 O O . GLU A 1 73 ? 9.603 -0.701 -6.655 1.00 83.75 73 GLU A O 1
ATOM 590 N N . LYS A 1 74 ? 7.844 -1.944 -6.034 1.00 81.50 74 LYS A N 1
ATOM 591 C CA . LYS A 1 74 ? 7.823 -2.748 -7.268 1.00 81.50 74 LYS A CA 1
ATOM 592 C C . LYS A 1 74 ? 7.601 -1.884 -8.508 1.00 81.50 74 LYS A C 1
ATOM 594 O O . LYS A 1 74 ? 8.245 -2.104 -9.538 1.00 81.50 74 LYS A O 1
ATOM 599 N N . LYS A 1 75 ? 6.705 -0.895 -8.432 1.00 84.94 75 LYS A N 1
ATOM 600 C CA . LYS A 1 75 ? 6.436 0.024 -9.546 1.00 84.94 75 LYS A CA 1
ATOM 601 C C . LYS A 1 75 ? 7.658 0.891 -9.859 1.00 84.94 75 LYS A C 1
ATOM 603 O O . LYS A 1 75 ? 7.962 1.110 -11.033 1.00 84.94 75 LYS A O 1
ATOM 608 N N . ASP A 1 76 ? 8.354 1.382 -8.843 1.00 86.06 76 ASP A N 1
ATOM 609 C CA . ASP A 1 76 ? 9.518 2.254 -9.011 1.00 86.06 76 ASP A CA 1
ATOM 610 C C . ASP A 1 76 ? 10.756 1.474 -9.475 1.00 86.06 76 ASP A C 1
ATOM 612 O O . ASP A 1 76 ? 11.496 1.947 -10.345 1.00 86.06 76 ASP A O 1
ATOM 616 N N . ALA A 1 77 ? 10.924 0.234 -9.011 1.00 84.06 77 ALA A N 1
ATOM 617 C CA . ALA A 1 77 ? 11.925 -0.694 -9.528 1.00 84.06 77 ALA A CA 1
ATOM 618 C C . ALA A 1 77 ? 11.699 -0.990 -11.020 1.00 84.06 77 ALA A C 1
ATOM 620 O O . ALA A 1 77 ? 12.636 -0.924 -11.820 1.00 84.06 77 ALA A O 1
ATOM 621 N N . LEU A 1 78 ? 10.448 -1.237 -11.427 1.00 86.69 78 LEU A N 1
ATOM 622 C CA . LEU A 1 78 ? 10.100 -1.442 -12.835 1.00 86.69 78 LEU A CA 1
ATOM 623 C C . LEU A 1 78 ? 10.379 -0.191 -13.680 1.00 86.69 78 LEU A C 1
ATOM 625 O O . LEU A 1 78 ? 10.945 -0.296 -14.769 1.00 86.69 78 LEU A O 1
ATOM 629 N N . ALA A 1 79 ? 10.011 0.992 -13.186 1.00 87.12 79 ALA A N 1
ATOM 630 C CA . ALA A 1 79 ? 10.274 2.250 -13.882 1.00 87.12 79 ALA A CA 1
ATOM 631 C C . ALA A 1 79 ? 11.783 2.481 -14.077 1.00 87.12 79 ALA A C 1
ATOM 633 O O . ALA A 1 79 ? 12.221 2.817 -15.180 1.00 87.12 79 ALA A O 1
ATOM 634 N N . SER A 1 80 ? 12.576 2.221 -13.036 1.00 86.62 80 SER A N 1
ATOM 635 C CA . SER A 1 80 ? 14.037 2.336 -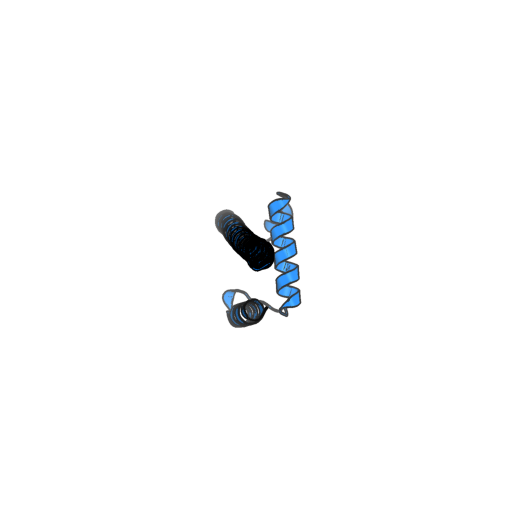13.067 1.00 86.62 80 SER A CA 1
ATOM 636 C C . SER A 1 80 ? 14.668 1.342 -14.044 1.00 86.62 80 SER A C 1
ATOM 638 O O . SER A 1 80 ? 15.531 1.712 -14.840 1.00 86.62 80 SER A O 1
ATOM 640 N N . PHE A 1 81 ? 14.185 0.096 -14.063 1.00 87.62 81 PHE A N 1
ATOM 641 C CA . PHE A 1 81 ? 14.630 -0.923 -15.014 1.00 87.62 81 PHE A CA 1
ATOM 642 C C . PHE A 1 81 ? 14.357 -0.517 -16.470 1.00 87.62 81 PHE A C 1
ATOM 644 O O . PHE A 1 81 ? 15.229 -0.634 -17.334 1.00 87.62 81 PHE A O 1
ATOM 651 N N . LEU A 1 82 ? 13.158 0.002 -16.754 1.00 89.06 82 LEU A N 1
ATOM 652 C CA . LEU A 1 82 ? 12.795 0.462 -18.096 1.00 89.06 82 LEU A CA 1
ATOM 653 C C . LEU A 1 82 ? 13.644 1.659 -18.544 1.00 89.06 82 LEU A C 1
ATOM 655 O O . LEU A 1 82 ? 14.054 1.711 -19.708 1.00 89.06 82 LEU A O 1
ATOM 659 N N . ALA A 1 83 ? 13.942 2.589 -17.634 1.00 89.62 83 ALA A N 1
ATOM 660 C CA . ALA A 1 83 ? 14.830 3.716 -17.904 1.00 89.62 83 ALA A CA 1
ATOM 661 C C . ALA A 1 83 ? 16.251 3.238 -18.248 1.00 89.62 83 ALA A C 1
ATOM 663 O O . ALA A 1 83 ? 16.767 3.570 -19.318 1.00 89.62 83 ALA A O 1
ATOM 664 N N . ALA A 1 84 ? 16.831 2.365 -17.418 1.00 88.56 84 ALA A N 1
ATOM 665 C CA . ALA A 1 84 ? 18.162 1.803 -17.643 1.00 88.56 84 ALA A CA 1
ATOM 666 C C . ALA A 1 84 ? 18.256 1.041 -18.976 1.00 88.56 84 ALA A C 1
ATOM 668 O O . ALA A 1 84 ? 19.207 1.222 -19.739 1.00 88.56 84 ALA A O 1
ATOM 669 N N . LYS A 1 85 ? 17.235 0.241 -19.315 1.00 90.69 85 LYS A N 1
ATOM 670 C CA . LYS A 1 85 ? 17.171 -0.470 -20.601 1.00 90.69 85 LYS A CA 1
ATOM 671 C C . LYS A 1 85 ? 17.157 0.500 -21.784 1.00 90.69 85 LYS A C 1
ATOM 673 O O . LYS A 1 85 ? 17.868 0.284 -22.766 1.00 90.69 85 LYS A O 1
ATOM 678 N N . LYS A 1 86 ? 16.360 1.570 -21.706 1.00 90.31 86 LYS A N 1
ATOM 679 C CA . LYS A 1 86 ? 16.276 2.589 -22.762 1.00 90.31 86 LYS A CA 1
ATOM 680 C C . LYS A 1 86 ? 17.623 3.273 -22.986 1.00 90.31 86 LYS A C 1
ATOM 682 O O . LYS A 1 86 ? 18.013 3.482 -24.135 1.00 90.31 86 LYS A O 1
ATOM 687 N N . ASP A 1 87 ? 18.337 3.601 -21.917 1.00 89.69 87 ASP A N 1
ATOM 688 C CA . ASP A 1 87 ? 19.633 4.268 -22.024 1.00 89.69 87 ASP A CA 1
ATOM 689 C C . ASP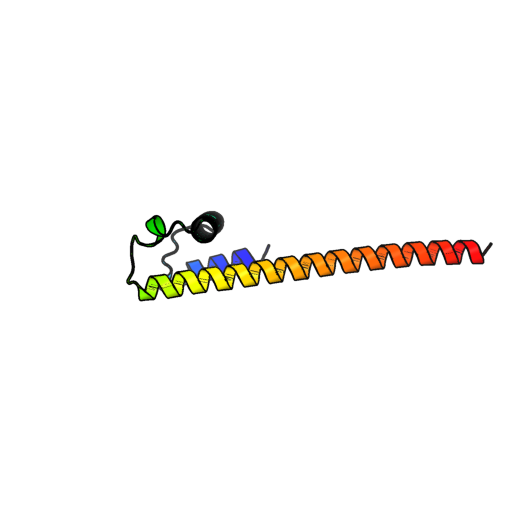 A 1 87 ? 20.740 3.321 -22.503 1.00 89.69 87 ASP A C 1
ATOM 691 O O . ASP A 1 87 ? 21.556 3.717 -23.339 1.00 89.69 87 ASP A O 1
ATOM 695 N N . GLY A 1 88 ? 20.695 2.042 -22.116 1.00 87.75 88 GLY A N 1
ATOM 696 C CA . GLY A 1 88 ? 21.553 1.000 -22.686 1.00 87.75 88 GLY A CA 1
ATOM 697 C C . GLY A 1 88 ? 21.377 0.852 -24.203 1.00 87.75 88 GLY A C 1
ATOM 698 O O . GLY A 1 88 ? 22.363 0.833 -24.941 1.00 87.75 88 GLY A O 1
ATOM 699 N N . ILE A 1 89 ? 20.130 0.842 -24.691 1.00 87.69 89 ILE A N 1
ATOM 700 C CA . ILE A 1 89 ? 19.825 0.786 -26.133 1.00 87.69 89 ILE A CA 1
ATOM 701 C C . ILE A 1 89 ? 20.386 2.013 -26.862 1.00 87.69 89 ILE A C 1
ATOM 703 O O . ILE A 1 89 ? 21.015 1.873 -27.911 1.00 87.69 89 ILE A O 1
ATOM 707 N N . LYS A 1 90 ? 20.201 3.220 -26.311 1.00 89.38 90 LYS A N 1
ATOM 708 C CA . LYS A 1 90 ? 20.761 4.445 -26.906 1.00 89.38 90 LYS A CA 1
ATOM 709 C C . LYS A 1 90 ? 22.286 4.396 -26.965 1.00 89.38 90 LYS A C 1
ATOM 711 O O . LYS A 1 90 ? 22.852 4.720 -28.005 1.00 89.38 90 LYS A O 1
ATOM 716 N N . SER A 1 91 ? 22.935 3.992 -25.872 1.00 87.38 91 SER A N 1
ATOM 717 C CA . SER A 1 91 ? 24.396 3.900 -25.780 1.00 87.38 91 SER A CA 1
ATOM 718 C C . SER A 1 91 ? 24.958 2.902 -26.796 1.00 87.38 91 SER A C 1
ATOM 720 O O . SER A 1 91 ? 25.849 3.239 -27.578 1.00 87.38 91 SER A O 1
ATOM 722 N N . SER A 1 92 ? 24.352 1.714 -26.881 1.00 85.19 92 SER A N 1
ATOM 723 C CA . SER A 1 92 ? 24.694 0.706 -27.888 1.00 85.19 92 SER A CA 1
ATOM 724 C C . SER A 1 92 ? 24.505 1.239 -29.314 1.00 85.19 92 SER A C 1
ATOM 726 O O . SER A 1 92 ? 25.417 1.150 -30.133 1.00 85.19 92 SER A O 1
ATOM 728 N N . GLY A 1 93 ? 23.381 1.902 -29.604 1.00 88.81 93 GLY A N 1
ATOM 729 C CA . GLY A 1 93 ? 23.129 2.498 -30.919 1.00 88.81 93 GLY A CA 1
ATOM 730 C C . GLY A 1 93 ? 24.088 3.639 -31.288 1.00 88.81 93 GLY A C 1
ATOM 731 O O . GLY A 1 93 ? 24.353 3.872 -32.467 1.00 88.81 93 GLY A O 1
ATOM 732 N N . VAL A 1 94 ? 24.629 4.374 -30.311 1.00 88.94 94 VAL A N 1
ATOM 733 C CA . VAL A 1 94 ? 25.702 5.355 -30.550 1.00 88.94 94 VAL A CA 1
ATOM 734 C C . VAL A 1 94 ? 27.010 4.650 -30.907 1.00 88.94 94 VAL A C 1
ATOM 736 O O . VAL A 1 94 ? 27.647 5.046 -31.880 1.00 88.94 94 VAL A O 1
ATOM 739 N N . MET A 1 95 ? 27.394 3.598 -30.178 1.00 87.38 95 MET A N 1
ATOM 740 C CA . MET A 1 95 ? 28.604 2.827 -30.488 1.00 87.38 95 MET A CA 1
ATOM 741 C C . MET A 1 95 ? 28.539 2.177 -31.872 1.00 87.38 95 MET A C 1
ATOM 743 O O . MET A 1 95 ? 29.475 2.326 -32.649 1.00 87.38 95 MET A O 1
ATOM 747 N N . MET A 1 96 ? 27.416 1.547 -32.225 1.00 90.06 96 MET A N 1
ATOM 748 C CA . MET A 1 96 ? 27.250 0.914 -33.540 1.00 90.06 96 MET A CA 1
ATOM 749 C C . MET A 1 96 ? 27.370 1.916 -34.693 1.00 90.06 96 MET A C 1
ATOM 751 O O . MET A 1 96 ? 27.982 1.610 -35.709 1.00 90.06 96 MET A O 1
ATOM 755 N N . ARG A 1 97 ? 26.844 3.138 -34.531 1.00 92.44 97 ARG A N 1
ATOM 756 C CA . ARG A 1 97 ? 26.997 4.202 -35.538 1.00 92.44 97 ARG A CA 1
ATOM 757 C C . ARG A 1 97 ? 28.437 4.685 -35.681 1.00 92.44 97 ARG A C 1
ATOM 759 O O . ARG A 1 97 ? 28.836 4.999 -36.791 1.00 92.44 97 ARG A O 1
ATOM 766 N N . LYS A 1 98 ? 29.203 4.732 -34.586 1.00 86.38 98 LYS A N 1
ATOM 767 C CA . LYS A 1 98 ? 30.632 5.080 -34.628 1.00 86.38 98 LYS A CA 1
ATOM 768 C C . LYS A 1 98 ? 31.481 4.003 -35.301 1.00 86.38 98 LYS A C 1
ATOM 770 O O . LYS A 1 98 ? 32.473 4.350 -35.912 1.00 86.38 98 LYS A O 1
ATOM 775 N N . LEU A 1 99 ? 31.112 2.729 -35.162 1.00 85.69 99 LEU A N 1
ATOM 776 C CA . LEU A 1 99 ? 31.833 1.601 -35.767 1.00 85.69 99 LEU A CA 1
ATOM 777 C C . LEU A 1 99 ? 31.524 1.403 -37.257 1.00 85.69 99 LEU A C 1
ATOM 779 O O . LEU A 1 99 ? 32.264 0.709 -37.943 1.00 85.69 99 LEU A O 1
ATOM 783 N N . ALA A 1 100 ? 30.411 1.956 -37.738 1.00 82.31 100 ALA A N 1
ATOM 784 C CA . ALA A 1 100 ? 29.998 1.879 -39.138 1.00 82.31 100 ALA A CA 1
ATOM 785 C C . ALA A 1 100 ? 30.527 3.045 -39.999 1.00 82.31 100 ALA A C 1
ATOM 787 O O . ALA A 1 100 ? 30.205 3.106 -41.186 1.00 82.31 100 ALA A O 1
ATOM 788 N N . MET A 1 101 ? 31.278 3.972 -39.396 1.00 72.38 101 MET A N 1
ATOM 789 C CA . MET A 1 101 ? 32.020 5.048 -40.061 1.00 72.38 101 MET A CA 1
ATOM 790 C C . MET A 1 101 ? 33.505 4.708 -40.068 1.00 72.38 101 MET A C 1
ATOM 792 O O . MET A 1 101 ? 34.165 5.076 -41.061 1.00 72.38 101 MET A O 1
#

pLDDT: mean 73.78, std 11.63, range [48.53, 92.44]

Sequence (101 aa):
MKMSVDIASDLKANRRFKVDKDGQGCTTRFDKLAKTYKERSPVSIRRSGTDEEFKECEQLLEDILSQVNDFVEKKDALASFLAAKKDGIKSSGVMMRKLAM

Organism: Aphanomyces astaci (NCBI:txid112090)

Foldseek 3Di:
DVVLQVVQVVCCVPPVNVDPDDSVRVVVVLVVVLVCLVVVVCVVVPPDDDPVVSVVVSVVSVVVVVVVVVVVVVVVVVVVVVVVVVVVVVVVVVVVVVVVD

Secondary structure (DSSP, 8-state):
-HHHHHHHHHHHH-TTT---S-HHHHHHHHHHHHHHHHTT-GGGTTTSS-HHHHHHHHHHHHHHHHHHHHHHHHHHHHHHHHHHHHHHHHHHHHHHHHHT-

Radius of gyration: 22.48 Å; chains: 1; bounding box: 56×17×63 Å